Protein AF-J3DIN2-F1 (afdb_monomer_lite)

Structure (mmCIF, N/CA/C/O backbone):
data_AF-J3DIN2-F1
#
_entry.id   AF-J3DIN2-F1
#
loop_
_atom_site.group_PDB
_atom_site.id
_atom_site.type_symbol
_atom_site.label_atom_id
_atom_site.label_alt_id
_atom_site.label_comp_id
_atom_site.label_asym_id
_atom_site.label_entity_id
_atom_site.label_seq_id
_atom_site.pdbx_PDB_ins_code
_atom_site.Cartn_x
_atom_site.Cartn_y
_atom_site.Cartn_z
_atom_site.occupancy
_atom_site.B_iso_or_equiv
_atom_site.auth_seq_id
_atom_site.auth_comp_id
_atom_site.auth_asym_id
_atom_site.auth_atom_id
_atom_site.pdbx_PDB_model_num
ATOM 1 N N . MET A 1 1 ? 1.054 -7.483 14.722 1.00 46.31 1 MET A N 1
ATOM 2 C CA . MET A 1 1 ? 0.258 -7.083 15.898 1.00 46.31 1 MET A CA 1
ATOM 3 C C . MET A 1 1 ? -1.189 -7.007 15.437 1.00 46.31 1 MET A C 1
ATOM 5 O O . MET A 1 1 ? -1.564 -5.994 14.862 1.00 46.31 1 MET A O 1
ATOM 9 N N . PRO A 1 2 ? -1.983 -8.082 15.567 1.00 53.34 2 PRO A N 1
ATOM 10 C CA . PRO A 1 2 ? -3.362 -8.064 15.092 1.00 53.34 2 PRO A CA 1
ATOM 11 C C . PRO A 1 2 ? -4.179 -7.057 15.912 1.00 53.34 2 PRO A C 1
ATOM 13 O O . PRO A 1 2 ? -4.275 -7.197 17.128 1.00 53.34 2 PRO A O 1
ATOM 16 N N . GLY A 1 3 ? -4.761 -6.050 15.258 1.00 61.44 3 GLY A N 1
ATOM 17 C CA . GLY A 1 3 ? -5.685 -5.101 15.896 1.00 61.44 3 GLY A CA 1
ATOM 18 C C . GLY A 1 3 ? -5.103 -3.739 16.287 1.00 61.44 3 GLY A C 1
ATOM 19 O O . GLY A 1 3 ? -5.860 -2.886 16.745 1.00 61.44 3 GLY A O 1
ATOM 20 N N . GLU A 1 4 ? -3.813 -3.487 16.056 1.00 76.94 4 GLU A N 1
ATOM 21 C CA . GLU A 1 4 ? -3.236 -2.144 16.191 1.00 76.94 4 GLU A CA 1
ATOM 22 C C . GLU A 1 4 ? -3.331 -1.380 14.860 1.00 76.94 4 GLU A C 1
ATOM 24 O O . GLU A 1 4 ? -3.169 -1.948 13.780 1.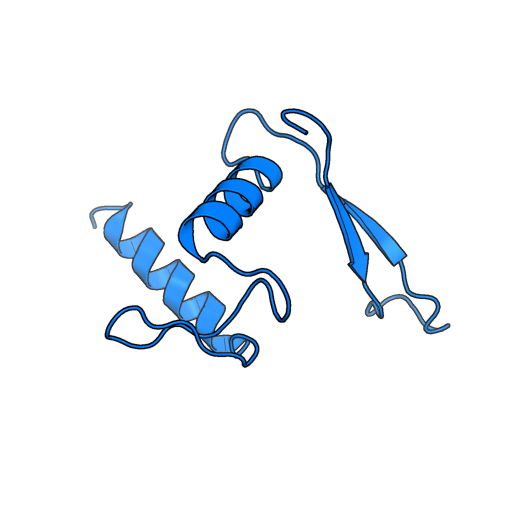00 76.94 4 GLU A O 1
ATOM 29 N N . GLY A 1 5 ? -3.643 -0.081 14.924 1.00 85.44 5 GLY A N 1
ATOM 30 C CA . GLY A 1 5 ? -3.643 0.789 13.745 1.00 85.44 5 GLY A CA 1
ATOM 31 C C . GLY A 1 5 ? -2.244 0.921 13.136 1.00 85.44 5 GLY A C 1
ATOM 32 O O . GLY A 1 5 ? -1.236 0.708 13.806 1.00 85.44 5 GLY A O 1
ATOM 33 N N . LEU A 1 6 ? -2.169 1.307 11.865 1.00 91.25 6 LEU A N 1
ATOM 34 C CA . LEU A 1 6 ? -0.898 1.496 11.165 1.00 91.25 6 LEU A CA 1
ATOM 35 C C . LEU A 1 6 ? -0.533 2.985 11.097 1.00 91.25 6 LEU A C 1
ATOM 37 O O . LEU A 1 6 ? -1.406 3.835 10.971 1.00 91.25 6 LEU A O 1
ATOM 41 N N . SER A 1 7 ? 0.753 3.325 11.174 1.00 93.00 7 SER A N 1
ATOM 42 C CA . SER A 1 7 ? 1.231 4.705 11.023 1.00 93.00 7 SER A CA 1
ATOM 43 C C . SER A 1 7 ? 2.032 4.837 9.732 1.00 93.00 7 SER A C 1
ATOM 45 O O . SER A 1 7 ? 3.020 4.131 9.536 1.00 93.00 7 SER A O 1
ATOM 47 N N . LEU A 1 8 ? 1.598 5.724 8.838 1.00 91.31 8 LEU A N 1
ATOM 48 C CA . LEU A 1 8 ? 2.265 6.020 7.571 1.00 91.31 8 LEU A CA 1
ATOM 49 C C . LEU A 1 8 ? 3.022 7.334 7.677 1.00 91.31 8 LEU A C 1
ATOM 51 O O . LEU A 1 8 ? 2.414 8.361 7.962 1.00 91.31 8 LEU A O 1
ATOM 55 N N . PHE A 1 9 ? 4.311 7.333 7.360 1.00 91.75 9 PHE A N 1
ATOM 56 C CA . PHE A 1 9 ? 5.060 8.573 7.200 1.00 91.75 9 PHE A CA 1
ATOM 57 C C . PHE A 1 9 ? 4.961 9.079 5.756 1.00 91.75 9 PHE A C 1
ATOM 59 O O . PHE A 1 9 ? 5.324 8.381 4.810 1.00 91.75 9 PHE A O 1
ATOM 66 N N . LEU A 1 10 ? 4.477 10.306 5.588 1.00 89.75 10 LEU A N 1
ATOM 67 C CA . LEU A 1 10 ? 4.446 11.025 4.322 1.00 89.75 10 LEU A CA 1
ATOM 68 C C . LEU A 1 10 ? 5.552 12.076 4.343 1.00 89.75 10 LEU A C 1
ATOM 70 O O . LEU A 1 10 ? 5.479 13.032 5.110 1.00 89.75 10 LEU A O 1
ATOM 74 N N . SER A 1 11 ? 6.561 11.918 3.487 1.00 86.88 11 SER A N 1
ATOM 75 C CA . SER A 1 11 ? 7.708 12.836 3.420 1.00 86.88 11 SER A CA 1
ATOM 76 C C . SER A 1 11 ? 7.351 14.229 2.903 1.00 86.88 11 SER A C 1
ATOM 78 O O . SER A 1 11 ? 8.075 15.187 3.145 1.00 86.88 11 SER A O 1
ATOM 80 N N . SER A 1 12 ? 6.241 14.355 2.176 1.00 82.56 12 SER A N 1
ATOM 81 C CA . SER A 1 12 ? 5.725 15.637 1.715 1.00 82.56 12 SER A CA 1
ATOM 82 C C . SER A 1 12 ? 4.211 15.583 1.573 1.00 82.56 12 SER A C 1
ATOM 84 O O . SER A 1 12 ? 3.609 14.530 1.348 1.00 82.56 12 SER A O 1
ATOM 86 N N . SER A 1 13 ? 3.579 16.743 1.696 1.00 80.06 13 SER A N 1
ATOM 87 C CA . SER A 1 13 ? 2.170 16.916 1.363 1.00 80.06 13 SER A CA 1
ATOM 88 C C . SER A 1 13 ? 1.981 18.252 0.658 1.00 80.06 13 SER A C 1
ATOM 90 O O . SER A 1 13 ? 2.766 19.176 0.849 1.00 80.06 13 SER A O 1
ATOM 92 N N . LYS A 1 14 ? 0.917 18.389 -0.139 1.00 78.31 14 LYS A N 1
ATOM 93 C CA . LYS A 1 14 ? 0.617 19.640 -0.860 1.00 78.31 14 LYS A CA 1
ATOM 94 C C . LYS A 1 14 ? 0.472 20.849 0.084 1.00 78.31 14 LYS A C 1
ATOM 96 O O . LYS A 1 14 ? 0.701 21.980 -0.330 1.00 78.31 14 LYS A O 1
ATOM 101 N N . SER A 1 15 ? 0.081 20.612 1.336 1.00 78.88 15 SER A N 1
ATOM 102 C CA . SER A 1 15 ? -0.042 21.626 2.389 1.00 78.88 15 SER A CA 1
ATOM 103 C C . SER A 1 15 ? 1.238 21.843 3.206 1.00 78.88 15 SER A C 1
ATOM 105 O O . SER A 1 15 ? 1.282 22.772 4.008 1.00 78.88 15 SER A O 1
ATOM 107 N N . ASP A 1 16 ? 2.269 21.013 3.034 1.00 81.25 16 ASP A N 1
ATOM 108 C CA . ASP A 1 16 ? 3.515 21.087 3.800 1.00 81.25 16 ASP A CA 1
ATOM 109 C C . ASP A 1 16 ? 4.541 21.977 3.091 1.00 81.25 16 ASP A C 1
ATOM 111 O O . ASP A 1 16 ? 5.387 21.516 2.328 1.00 81.25 16 ASP A O 1
ATOM 115 N N . ARG A 1 17 ? 4.449 23.285 3.353 1.00 76.25 17 ARG A N 1
ATOM 116 C CA . ARG A 1 17 ? 5.393 24.285 2.827 1.00 76.25 17 ARG A CA 1
ATOM 117 C C . ARG A 1 17 ? 6.793 24.180 3.442 1.00 76.25 17 ARG A C 1
ATOM 119 O O . ARG A 1 17 ? 7.721 24.762 2.898 1.00 76.25 17 ARG A O 1
ATOM 126 N N . GLY A 1 18 ? 6.928 23.501 4.583 1.00 83.44 18 GLY A N 1
ATOM 127 C CA . GLY A 1 18 ? 8.187 23.382 5.317 1.00 83.44 18 GLY A CA 1
ATOM 128 C C . GLY A 1 18 ? 8.959 22.096 5.027 1.00 83.44 18 GLY A C 1
ATOM 129 O O . GLY A 1 18 ? 10.048 21.944 5.569 1.00 83.44 18 GLY A O 1
ATOM 130 N N . HIS A 1 19 ? 8.408 21.182 4.217 1.00 79.75 19 HIS A N 1
ATOM 131 C CA . HIS A 1 19 ? 8.969 19.849 3.958 1.00 79.75 19 HIS A CA 1
ATOM 132 C C . HIS A 1 19 ? 9.285 19.053 5.236 1.00 79.75 19 HIS A C 1
ATOM 134 O O . HIS A 1 19 ? 10.235 18.273 5.276 1.00 79.75 19 HIS A O 1
ATOM 140 N N . GLN A 1 20 ? 8.503 19.259 6.296 1.00 85.75 20 GLN A N 1
ATOM 141 C CA . GLN A 1 20 ? 8.710 18.571 7.573 1.00 85.75 20 GLN A CA 1
ATOM 142 C C . GLN A 1 20 ? 8.188 17.128 7.537 1.00 85.75 20 GLN A C 1
ATOM 144 O O . GLN A 1 20 ? 8.572 16.304 8.367 1.00 85.75 20 GLN A O 1
ATOM 149 N N . GLY A 1 21 ? 7.329 16.809 6.567 1.00 89.06 21 GLY A N 1
ATOM 150 C CA . GLY A 1 21 ? 6.634 15.537 6.506 1.00 89.06 21 GLY A CA 1
ATOM 151 C C . GLY A 1 21 ? 5.596 15.396 7.620 1.00 89.06 21 GLY A C 1
ATOM 152 O O . GLY A 1 21 ? 5.448 16.233 8.512 1.00 89.06 21 GLY A O 1
ATOM 153 N N . ARG A 1 22 ? 4.805 14.329 7.549 1.00 90.88 22 ARG A N 1
ATOM 154 C CA . ARG A 1 22 ? 3.736 14.056 8.512 1.00 90.88 22 ARG A CA 1
ATOM 155 C C . ARG A 1 22 ? 3.485 12.564 8.629 1.00 90.88 22 ARG A C 1
ATOM 157 O O . ARG A 1 22 ? 3.354 11.880 7.618 1.00 90.88 22 ARG A O 1
ATOM 164 N N . SER A 1 23 ? 3.257 12.103 9.854 1.00 92.50 23 SER A N 1
ATOM 165 C CA . SER A 1 23 ? 2.671 10.786 10.096 1.00 92.50 23 SER A CA 1
ATOM 166 C C . SER A 1 23 ? 1.140 10.829 10.022 1.00 92.50 23 SER A C 1
ATOM 168 O O . SER A 1 23 ? 0.489 11.743 10.539 1.00 92.50 23 SER A O 1
ATOM 170 N N . VAL A 1 24 ? 0.547 9.842 9.360 1.00 91.31 24 VAL A N 1
ATOM 171 C CA . VAL A 1 24 ? -0.898 9.644 9.231 1.00 91.31 24 VAL A CA 1
ATOM 172 C C . VAL A 1 24 ? -1.253 8.303 9.854 1.00 91.31 24 VAL A C 1
ATOM 174 O O . VAL A 1 24 ? -0.708 7.274 9.464 1.00 91.31 24 VAL A O 1
ATOM 177 N N . SER A 1 25 ? -2.182 8.321 10.808 1.00 92.50 25 SER A N 1
ATOM 178 C CA . SER A 1 25 ? -2.726 7.096 11.391 1.00 92.50 25 SER A CA 1
ATOM 179 C C . SER A 1 25 ? -3.764 6.475 10.456 1.00 92.50 25 SER A C 1
ATOM 181 O O . SER A 1 25 ? -4.628 7.167 9.912 1.00 92.50 25 SER A O 1
ATOM 183 N N . VAL A 1 26 ? -3.665 5.165 10.280 1.00 93.44 26 VAL A N 1
ATOM 184 C CA . VAL A 1 26 ? -4.536 4.313 9.483 1.00 93.44 26 VAL A CA 1
ATOM 185 C C . VAL A 1 26 ? -5.299 3.412 10.455 1.00 93.44 26 VAL A C 1
ATOM 187 O O . VAL A 1 26 ? -4.700 2.525 11.070 1.00 93.44 26 VAL A O 1
ATOM 190 N N . PRO A 1 27 ? -6.611 3.632 10.630 1.00 93.31 27 PRO A N 1
ATOM 191 C CA . PRO A 1 27 ? -7.387 2.896 11.613 1.00 93.31 27 PRO A CA 1
ATOM 192 C C . PRO A 1 27 ? -7.671 1.462 11.157 1.00 93.31 27 PRO A C 1
ATOM 194 O O . PRO A 1 27 ? -7.797 1.171 9.965 1.00 93.31 27 PRO A O 1
ATOM 197 N N . VAL A 1 28 ? -7.853 0.578 12.135 1.00 94.38 28 VAL A N 1
ATOM 198 C CA . VAL A 1 28 ? -8.461 -0.737 11.918 1.00 94.38 28 VAL A CA 1
ATOM 199 C C . VAL A 1 28 ? -9.960 -0.539 11.694 1.00 94.38 28 VAL A C 1
ATOM 201 O O . VAL A 1 28 ? -10.615 0.171 12.455 1.00 94.38 28 VAL A O 1
ATOM 204 N N . LEU A 1 29 ? -10.511 -1.154 10.646 1.00 93.12 29 LEU A N 1
ATOM 205 C CA . LEU A 1 29 ? -11.937 -1.079 10.311 1.00 93.12 29 LEU A CA 1
ATOM 206 C C . LEU A 1 29 ? -12.574 -2.473 10.343 1.00 93.12 29 LEU A C 1
ATOM 208 O O . LEU A 1 29 ? -11.894 -3.478 10.175 1.00 93.12 29 LEU A O 1
ATOM 212 N N . ILE A 1 30 ? -13.898 -2.537 10.500 1.00 91.94 30 ILE A N 1
ATOM 213 C CA . ILE A 1 30 ? -14.653 -3.807 10.473 1.00 91.94 30 ILE A CA 1
ATOM 214 C C . ILE A 1 30 ? -14.842 -4.314 9.033 1.00 91.94 30 ILE A C 1
ATOM 216 O O . ILE A 1 30 ? -14.863 -5.515 8.779 1.00 91.94 30 ILE A O 1
ATOM 220 N N . ARG A 1 31 ? -14.989 -3.400 8.067 1.00 92.25 31 ARG A N 1
ATOM 221 C CA . ARG A 1 31 ? -15.123 -3.710 6.637 1.00 92.25 31 ARG A CA 1
ATOM 222 C C . ARG A 1 31 ? -14.062 -2.961 5.852 1.00 92.25 31 ARG A C 1
ATOM 224 O O . ARG A 1 31 ? -13.776 -1.812 6.174 1.00 92.25 31 ARG A O 1
ATOM 231 N N . LEU A 1 32 ? -13.525 -3.608 4.813 1.00 90.25 32 LEU A N 1
ATOM 232 C CA . LEU A 1 32 ? -12.475 -3.047 3.951 1.00 90.25 32 LEU A CA 1
ATOM 233 C C . LEU A 1 32 ? -11.300 -2.482 4.771 1.00 90.25 32 LEU A C 1
ATOM 235 O O . LEU A 1 32 ? -10.821 -1.380 4.518 1.00 90.25 32 LEU A O 1
ATOM 239 N N . CYS A 1 33 ? -10.873 -3.231 5.792 1.00 93.31 33 CYS A N 1
ATOM 240 C CA . CYS A 1 33 ? -9.835 -2.802 6.717 1.00 93.31 33 CYS A CA 1
ATOM 241 C C . CYS A 1 33 ? -8.497 -2.597 5.992 1.00 93.31 33 CYS A C 1
ATOM 243 O O . CYS A 1 33 ? -7.940 -3.572 5.482 1.00 93.31 33 CYS A O 1
ATOM 245 N N . PRO A 1 34 ? -7.9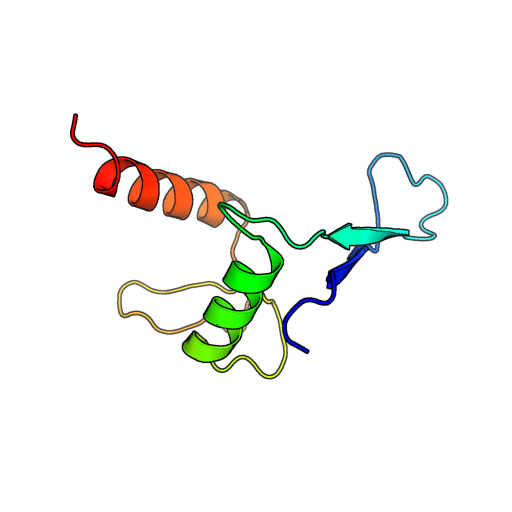47 -1.369 5.961 1.00 93.31 34 PRO A N 1
ATOM 246 C CA . PRO A 1 34 ? -6.688 -1.099 5.275 1.00 93.31 34 PRO A CA 1
ATOM 247 C C . PRO A 1 34 ? -5.504 -1.792 5.957 1.00 93.31 34 PRO A C 1
ATOM 249 O O . PRO A 1 34 ? -4.609 -2.265 5.263 1.00 93.31 34 PRO A O 1
ATOM 252 N N . VAL A 1 35 ? -5.522 -1.905 7.292 1.00 94.31 35 VAL A N 1
ATOM 253 C CA . VAL A 1 35 ? -4.486 -2.616 8.060 1.00 94.31 35 VAL A CA 1
ATOM 254 C C . VAL A 1 35 ? -4.470 -4.094 7.678 1.00 94.31 35 VAL A C 1
ATOM 256 O O . VAL A 1 35 ? -3.438 -4.611 7.266 1.00 94.31 35 VAL A O 1
ATOM 259 N N . GLN A 1 36 ? -5.633 -4.748 7.699 1.00 94.56 36 GLN A N 1
ATOM 260 C CA . GLN A 1 36 ? -5.746 -6.152 7.305 1.00 94.56 36 GLN A CA 1
ATOM 261 C C . GLN A 1 36 ? -5.359 -6.363 5.835 1.00 94.56 36 GLN A C 1
ATOM 263 O O . GLN A 1 36 ? -4.651 -7.312 5.513 1.00 94.56 36 GLN A O 1
ATOM 268 N N . ALA A 1 37 ? -5.802 -5.484 4.929 1.00 93.81 37 ALA A N 1
ATOM 269 C CA . ALA A 1 37 ? -5.446 -5.572 3.515 1.00 93.81 37 ALA A CA 1
ATOM 270 C C . ALA A 1 37 ? -3.927 -5.453 3.301 1.00 93.81 37 ALA A C 1
ATOM 272 O O . ALA A 1 37 ? -3.363 -6.182 2.486 1.00 93.81 37 ALA A O 1
ATOM 273 N N . TYR A 1 38 ? -3.269 -4.571 4.056 1.00 93.50 38 TYR A N 1
ATOM 274 C CA . TYR A 1 38 ? -1.819 -4.414 4.048 1.00 93.50 38 TYR A CA 1
ATOM 275 C C . TYR A 1 38 ? -1.094 -5.659 4.579 1.00 93.50 38 TYR A C 1
ATOM 277 O O . TYR A 1 38 ? -0.176 -6.150 3.925 1.00 93.50 38 TYR A O 1
ATOM 285 N N . GLU A 1 39 ? -1.524 -6.217 5.712 1.00 92.56 39 GLU A N 1
ATOM 286 C CA . GLU A 1 39 ? -0.932 -7.435 6.283 1.00 92.56 39 GLU A CA 1
ATOM 287 C C . GLU A 1 39 ? -1.081 -8.644 5.347 1.00 92.56 39 GLU A C 1
ATOM 289 O O . GLU A 1 39 ? -0.113 -9.369 5.104 1.00 92.56 39 GLU A O 1
ATOM 294 N N . VAL A 1 40 ? -2.270 -8.829 4.763 1.00 94.25 40 VAL A N 1
ATOM 295 C CA . VAL A 1 40 ? -2.523 -9.875 3.759 1.00 94.25 40 VAL A CA 1
ATOM 296 C C . VAL A 1 40 ? -1.613 -9.684 2.548 1.00 94.25 40 VAL A C 1
ATOM 298 O O . VAL A 1 40 ? -1.023 -10.648 2.061 1.00 94.25 40 VAL A O 1
ATOM 301 N N . TRP A 1 41 ? -1.451 -8.446 2.079 1.00 93.19 41 TRP A N 1
ATOM 302 C CA . TRP A 1 41 ? -0.550 -8.150 0.974 1.00 93.19 41 TRP A CA 1
ATOM 303 C C . TRP A 1 41 ? 0.908 -8.484 1.301 1.00 93.19 41 TRP A C 1
ATOM 305 O O . TRP A 1 41 ? 1.562 -9.141 0.493 1.00 93.19 41 TRP A O 1
ATOM 315 N N . LEU A 1 42 ? 1.424 -8.101 2.472 1.00 93.94 42 LEU A N 1
ATOM 316 C CA . LEU A 1 42 ? 2.793 -8.447 2.872 1.00 93.94 42 LEU A CA 1
ATOM 317 C C . LEU A 1 42 ? 2.999 -9.963 2.957 1.00 93.94 42 LEU A C 1
ATOM 319 O O . LEU A 1 42 ? 4.009 -10.472 2.477 1.00 93.94 42 LEU A O 1
ATOM 323 N N . SER A 1 43 ? 2.020 -10.691 3.500 1.00 94.56 43 SER A N 1
ATOM 324 C CA . SER A 1 43 ? 2.076 -12.153 3.587 1.00 94.56 43 SER A CA 1
ATOM 325 C C . SER A 1 43 ? 2.116 -12.824 2.208 1.00 94.56 43 SER A C 1
ATOM 327 O O . SER A 1 43 ? 2.874 -13.772 2.010 1.00 94.56 43 SER A O 1
ATOM 329 N N . LEU A 1 44 ? 1.342 -12.323 1.240 1.00 93.75 44 LEU A N 1
ATOM 330 C CA . LEU A 1 44 ? 1.316 -12.860 -0.125 1.00 93.75 44 LEU A CA 1
ATOM 331 C C . LEU A 1 44 ? 2.547 -12.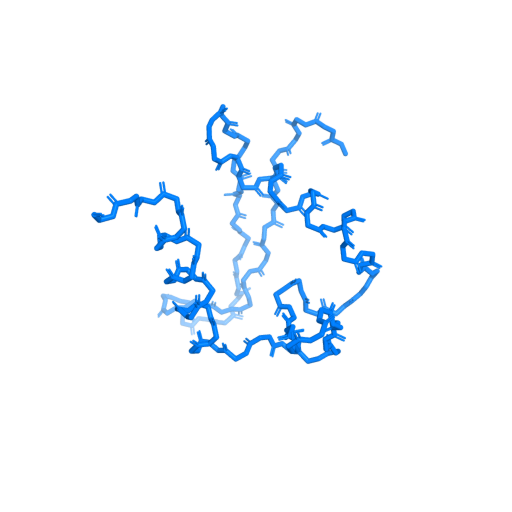462 -0.942 1.00 93.75 44 LEU A C 1
ATOM 333 O O . LEU A 1 44 ? 3.077 -13.271 -1.698 1.00 93.75 44 LEU A O 1
ATOM 337 N N . SER A 1 45 ? 2.982 -11.211 -0.812 1.00 93.00 45 SER A N 1
ATOM 338 C CA . SER A 1 45 ? 4.076 -10.648 -1.606 1.00 93.00 45 SER A CA 1
ATOM 339 C C . SER A 1 45 ? 5.460 -11.018 -1.079 1.00 93.00 45 SER A C 1
ATOM 341 O O . SER A 1 45 ? 6.436 -10.909 -1.818 1.00 93.00 45 SER A O 1
ATOM 343 N N . GLN A 1 46 ? 5.553 -11.443 0.188 1.00 93.12 46 GLN A N 1
ATOM 344 C CA . GLN A 1 46 ? 6.808 -11.763 0.876 1.00 93.12 46 GLN A CA 1
ATOM 345 C C . GLN A 1 46 ? 7.818 -10.602 0.868 1.00 93.12 46 GLN A C 1
ATOM 347 O O . GLN A 1 46 ? 9.019 -10.807 1.057 1.00 93.12 46 GLN A O 1
ATOM 352 N N . LEU A 1 47 ? 7.334 -9.371 0.669 1.00 92.38 47 LEU A N 1
ATOM 353 C CA . LEU A 1 47 ? 8.160 -8.172 0.664 1.00 92.38 47 LEU A CA 1
ATOM 354 C C . LEU A 1 47 ? 8.780 -7.962 2.045 1.00 92.38 47 LEU A C 1
ATOM 356 O O . LEU A 1 47 ? 8.079 -7.761 3.033 1.00 92.38 47 LEU A O 1
ATOM 360 N N . GLN A 1 48 ? 10.110 -7.965 2.086 1.00 91.06 48 GLN A N 1
ATOM 361 C CA . GLN A 1 48 ? 10.885 -7.630 3.285 1.00 91.06 48 GLN A CA 1
ATOM 362 C C . GLN A 1 48 ? 11.369 -6.174 3.267 1.00 91.06 48 GLN A C 1
ATOM 364 O O . GLN A 1 48 ? 11.661 -5.595 4.309 1.00 91.06 48 GLN A O 1
ATOM 369 N N . ALA A 1 49 ? 11.469 -5.579 2.076 1.00 90.69 49 ALA A N 1
ATOM 370 C CA . ALA A 1 49 ? 11.922 -4.212 1.864 1.00 90.69 49 ALA A CA 1
ATOM 371 C C . ALA A 1 49 ? 11.425 -3.684 0.510 1.00 90.69 49 ALA A C 1
ATOM 373 O O . ALA A 1 49 ? 10.986 -4.450 -0.349 1.00 90.69 49 ALA A O 1
ATOM 374 N N . GLY A 1 50 ? 11.549 -2.370 0.309 1.00 92.00 50 GLY A N 1
ATOM 375 C CA . GLY A 1 50 ? 11.203 -1.709 -0.947 1.00 92.00 50 GLY A CA 1
ATOM 376 C C . GLY A 1 50 ? 9.767 -1.171 -0.989 1.00 92.00 50 GLY A C 1
ATOM 377 O O . GLY A 1 50 ? 9.145 -0.953 0.055 1.00 92.00 50 GLY A O 1
ATOM 378 N N . PRO A 1 51 ? 9.243 -0.875 -2.190 1.00 93.38 51 PRO A N 1
ATOM 379 C CA . PRO A 1 51 ? 7.936 -0.255 -2.339 1.00 93.38 51 PRO A CA 1
ATOM 380 C C . PRO A 1 51 ? 6.817 -1.253 -2.031 1.00 93.38 51 PRO A C 1
ATOM 382 O O . PRO A 1 51 ? 6.671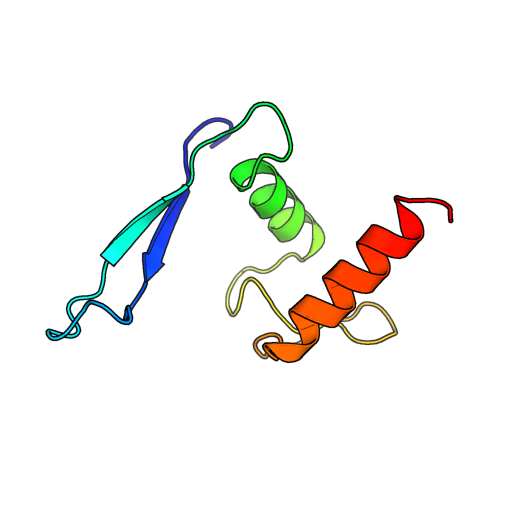 -2.263 -2.709 1.00 93.38 51 PRO A O 1
ATOM 385 N N . VAL A 1 52 ? 5.967 -0.914 -1.057 1.00 92.12 52 VAL A N 1
ATOM 386 C CA . VAL A 1 52 ? 4.758 -1.692 -0.721 1.00 92.12 52 VAL A CA 1
ATOM 387 C C . VAL A 1 52 ? 3.874 -1.885 -1.952 1.00 92.12 52 VAL A C 1
ATOM 389 O O . VAL A 1 52 ? 3.419 -2.988 -2.231 1.00 92.12 52 VAL A O 1
ATOM 392 N N . PHE A 1 53 ? 3.645 -0.810 -2.706 1.00 90.62 53 PHE A N 1
ATOM 393 C CA . PHE A 1 53 ? 2.972 -0.870 -3.996 1.00 90.62 53 PHE A CA 1
ATOM 394 C C . PHE A 1 53 ? 4.027 -1.042 -5.082 1.00 90.62 53 PHE A C 1
ATOM 396 O O . PHE A 1 53 ? 4.470 -0.059 -5.674 1.00 90.62 53 PHE A O 1
ATOM 403 N N . CYS A 1 54 ? 4.458 -2.278 -5.310 1.00 93.19 54 CYS A N 1
ATOM 404 C CA . CYS A 1 54 ? 5.380 -2.625 -6.383 1.00 93.19 54 CYS A CA 1
ATOM 405 C C . CYS A 1 54 ? 4.640 -3.007 -7.675 1.00 93.19 54 CYS A C 1
ATOM 407 O O . CYS A 1 54 ? 3.444 -3.320 -7.680 1.00 93.19 54 CYS A O 1
ATOM 409 N N . GLY A 1 55 ? 5.341 -2.928 -8.807 1.00 91.88 55 GLY A N 1
ATOM 410 C CA . GLY A 1 55 ? 4.809 -3.401 -10.087 1.00 91.88 55 GLY A CA 1
ATOM 411 C C . GLY A 1 55 ? 4.532 -4.908 -10.072 1.00 91.88 55 GLY A C 1
ATOM 412 O O . GLY A 1 55 ? 5.294 -5.659 -9.480 1.00 91.88 55 GLY A O 1
ATOM 413 N N . ILE A 1 56 ? 3.473 -5.353 -10.756 1.00 89.19 56 ILE A N 1
ATOM 414 C CA . ILE A 1 56 ? 3.192 -6.780 -10.979 1.00 89.19 56 ILE A CA 1
ATOM 415 C C . ILE A 1 56 ? 3.101 -7.012 -12.484 1.00 89.19 56 ILE A C 1
ATOM 417 O O . ILE A 1 56 ? 2.335 -6.324 -13.174 1.00 89.19 56 ILE A O 1
ATOM 421 N N . ASP A 1 57 ? 3.889 -7.950 -13.001 1.00 88.94 57 ASP A N 1
ATOM 422 C CA . ASP A 1 57 ? 3.845 -8.310 -14.416 1.00 88.94 57 ASP A CA 1
ATOM 423 C C . ASP A 1 57 ? 2.634 -9.208 -14.752 1.00 88.94 57 ASP A C 1
ATOM 425 O O . ASP A 1 57 ? 1.785 -9.519 -13.914 1.00 88.94 57 ASP A O 1
ATOM 429 N N . ARG A 1 58 ? 2.503 -9.614 -16.021 1.00 85.81 58 ARG A N 1
ATOM 430 C CA . ARG A 1 58 ? 1.374 -10.453 -16.466 1.00 85.81 58 ARG A CA 1
ATOM 431 C C . ARG A 1 58 ? 1.434 -11.904 -15.972 1.00 85.81 58 ARG A C 1
ATOM 433 O O . ARG A 1 58 ? 0.442 -12.610 -16.127 1.00 85.81 58 ARG A O 1
ATOM 440 N N . TRP A 1 59 ? 2.569 -12.337 -15.435 1.00 89.69 59 TRP A N 1
ATOM 441 C CA . TRP A 1 59 ? 2.797 -13.684 -14.913 1.00 89.69 59 TRP A CA 1
ATOM 442 C C . TRP A 1 59 ? 2.714 -13.743 -13.385 1.00 89.69 59 TRP A C 1
ATOM 444 O O . TRP A 1 59 ? 2.724 -14.833 -12.825 1.00 89.69 59 TRP A O 1
ATOM 454 N N . GLY A 1 60 ? 2.566 -12.594 -12.722 1.00 86.56 60 GLY A N 1
ATOM 455 C CA . GLY A 1 60 ? 2.446 -12.499 -11.270 1.00 86.56 60 GLY A CA 1
ATOM 456 C C . GLY A 1 60 ? 3.770 -12.241 -10.555 1.00 86.56 60 GLY A C 1
ATOM 457 O O . GLY A 1 60 ? 3.793 -12.291 -9.328 1.00 86.56 60 GLY A O 1
ATOM 458 N N . ASN A 1 61 ? 4.851 -11.934 -11.278 1.00 91.25 61 ASN A N 1
ATOM 459 C CA . ASN A 1 61 ? 6.113 -11.575 -10.638 1.00 91.25 61 ASN A CA 1
ATOM 460 C C . ASN A 1 61 ? 6.066 -10.131 -10.138 1.00 91.25 61 ASN A C 1
ATOM 462 O O . ASN A 1 61 ? 5.551 -9.235 -10.820 1.00 91.25 61 ASN A O 1
ATOM 466 N N . LEU A 1 62 ? 6.644 -9.916 -8.958 1.00 92.75 62 LEU A N 1
ATOM 467 C CA . LEU A 1 62 ? 6.783 -8.599 -8.353 1.00 92.75 62 LEU A CA 1
ATOM 468 C C . LEU A 1 62 ? 8.035 -7.898 -8.878 1.00 92.75 62 LEU A C 1
ATOM 470 O O . LEU A 1 62 ? 9.110 -8.489 -8.962 1.00 92.75 62 LEU A O 1
ATOM 474 N N . SER A 1 63 ? 7.890 -6.619 -9.201 1.00 91.69 63 SER A N 1
ATOM 475 C CA . SER A 1 63 ? 9.001 -5.730 -9.517 1.00 91.69 63 SER A CA 1
ATOM 476 C C . SER A 1 63 ? 9.676 -5.239 -8.237 1.00 91.69 63 SER A C 1
ATOM 478 O O . SER A 1 63 ? 9.038 -5.096 -7.195 1.00 91.69 63 SER A O 1
ATOM 480 N N . THR A 1 64 ? 10.960 -4.909 -8.329 1.00 91.44 64 THR A N 1
ATOM 481 C CA . THR A 1 64 ? 11.677 -4.160 -7.288 1.00 91.44 64 THR A CA 1
ATOM 482 C C . THR A 1 64 ? 11.350 -2.663 -7.324 1.00 91.44 64 THR A C 1
ATOM 484 O O . THR A 1 64 ? 11.630 -1.941 -6.367 1.00 91.44 64 THR A O 1
ATOM 487 N N . GLU A 1 65 ? 10.734 -2.193 -8.409 1.00 92.75 65 GLU A N 1
ATOM 488 C CA . GLU A 1 65 ? 10.353 -0.799 -8.610 1.00 92.75 65 GLU A CA 1
ATOM 489 C C . GLU A 1 65 ? 8.930 -0.501 -8.131 1.00 92.75 65 GLU A C 1
ATOM 491 O O . GLU A 1 65 ? 8.033 -1.355 -8.116 1.00 92.75 65 GLU A O 1
ATOM 496 N N . VAL A 1 66 ? 8.713 0.768 -7.778 1.00 92.88 66 VAL A N 1
ATOM 497 C CA . VAL A 1 66 ? 7.399 1.272 -7.385 1.00 92.88 66 VAL A CA 1
ATOM 498 C C . VAL A 1 66 ? 6.411 1.147 -8.543 1.00 92.88 66 VAL A C 1
ATOM 500 O O . VAL A 1 66 ? 6.727 1.398 -9.707 1.00 92.88 66 VAL A O 1
ATOM 503 N N . LEU A 1 67 ? 5.175 0.779 -8.221 1.00 93.12 67 LEU A N 1
ATOM 504 C CA . LEU A 1 67 ? 4.080 0.769 -9.171 1.00 93.12 67 LEU A CA 1
ATOM 505 C C . LEU A 1 67 ? 3.889 2.180 -9.731 1.00 93.12 67 LEU A C 1
ATOM 507 O O . LEU A 1 67 ? 3.623 3.131 -8.995 1.00 93.12 67 LEU A O 1
ATOM 511 N N . HIS A 1 68 ? 3.953 2.303 -11.056 1.00 90.56 68 HIS A N 1
ATOM 512 C CA . HIS A 1 68 ? 3.645 3.559 -11.726 1.00 90.56 68 HIS A CA 1
ATOM 513 C C . HIS A 1 68 ? 2.238 4.049 -11.311 1.00 90.56 68 HIS A C 1
ATOM 515 O O . HIS A 1 68 ? 1.304 3.243 -11.347 1.00 90.56 68 HIS A O 1
ATOM 521 N N . PRO A 1 69 ? 2.013 5.345 -11.008 1.00 87.00 69 PRO A N 1
ATOM 522 C CA . PRO A 1 69 ? 0.710 5.856 -10.558 1.00 87.00 69 PRO A CA 1
ATOM 523 C C . PRO A 1 69 ? -0.485 5.453 -11.445 1.00 87.00 69 PRO A C 1
ATOM 525 O O . PRO A 1 69 ? -1.507 4.981 -10.951 1.00 87.00 69 PRO A O 1
ATOM 528 N N . TYR A 1 70 ? -0.343 5.522 -12.776 1.00 87.38 70 TYR A N 1
ATOM 529 C CA . TYR A 1 70 ? -1.358 5.021 -13.727 1.00 87.38 70 TYR A CA 1
ATOM 530 C C . TYR A 1 70 ? -1.683 3.517 -13.598 1.00 87.38 70 TYR A C 1
ATOM 532 O O . TYR A 1 70 ? -2.756 3.069 -14.013 1.00 87.38 70 TYR A O 1
ATOM 540 N N . GLY A 1 71 ? -0.779 2.723 -13.024 1.00 88.06 71 GLY A N 1
ATOM 541 C CA . GLY A 1 71 ? -0.972 1.309 -12.716 1.00 88.06 71 GLY A CA 1
ATOM 542 C C . GLY A 1 71 ? -2.075 1.068 -11.689 1.00 88.06 71 GLY A C 1
ATOM 543 O O . GLY A 1 71 ? -2.869 0.146 -11.882 1.00 88.06 71 GLY A O 1
ATOM 544 N N . VAL A 1 72 ? -2.203 1.939 -10.682 1.00 89.69 72 VAL A N 1
ATOM 545 C CA . VAL A 1 72 ? -3.245 1.850 -9.643 1.00 89.69 72 VAL A CA 1
ATOM 546 C C . VAL A 1 72 ? -4.636 1.843 -10.276 1.00 89.69 72 VAL A C 1
ATOM 548 O O . VAL A 1 72 ? -5.445 0.955 -10.016 1.00 89.69 72 VAL A O 1
ATOM 551 N N . ALA A 1 73 ? -4.891 2.776 -11.196 1.00 89.62 73 ALA A N 1
ATOM 552 C CA . ALA A 1 73 ? -6.180 2.889 -11.870 1.00 89.62 73 ALA A CA 1
ATOM 553 C C . ALA A 1 73 ? -6.532 1.625 -12.677 1.00 89.62 73 ALA A C 1
ATOM 555 O O . ALA A 1 73 ? -7.691 1.221 -12.745 1.00 89.62 73 ALA A O 1
ATOM 556 N N . ARG A 1 74 ? -5.533 0.964 -13.273 1.00 88.88 74 ARG A N 1
ATOM 557 C CA . ARG A 1 74 ? -5.720 -0.297 -14.006 1.00 88.88 74 ARG A CA 1
ATOM 558 C C . ARG A 1 74 ? -6.033 -1.469 -13.073 1.00 88.88 74 ARG A C 1
ATOM 560 O O . ARG A 1 74 ? -6.884 -2.282 -13.428 1.00 88.88 74 ARG A O 1
ATOM 567 N N . VAL A 1 75 ? -5.380 -1.553 -11.912 1.00 88.75 75 VAL A N 1
ATOM 568 C CA . VAL A 1 75 ? -5.681 -2.573 -10.892 1.00 88.75 75 VAL A CA 1
ATOM 569 C C . VAL A 1 75 ? -7.109 -2.400 -10.381 1.00 88.75 75 VAL A C 1
ATOM 571 O O . VAL A 1 75 ? -7.886 -3.352 -10.425 1.00 88.75 75 VAL A O 1
ATOM 574 N N . LEU A 1 76 ? -7.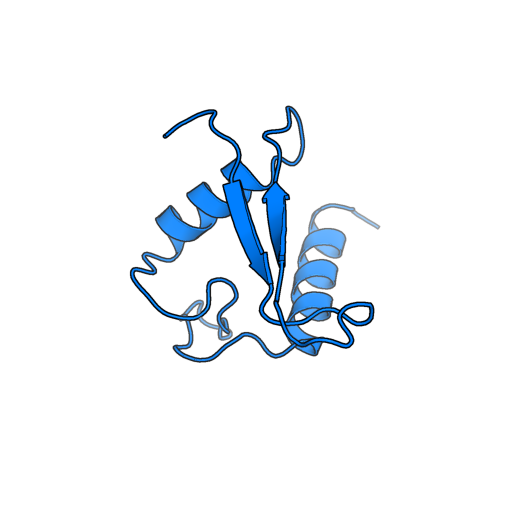484 -1.174 -10.003 1.00 89.69 76 LEU A N 1
ATOM 575 C CA . LEU A 1 76 ? -8.830 -0.863 -9.521 1.00 89.69 76 LEU A CA 1
ATOM 576 C C . LEU A 1 76 ? -9.902 -1.194 -10.562 1.00 89.69 76 LEU A C 1
ATOM 578 O O . LEU A 1 76 ? -10.865 -1.878 -10.233 1.00 89.69 76 LEU A O 1
ATOM 582 N N . ARG A 1 77 ? -9.711 -0.796 -11.829 1.00 90.44 77 ARG A N 1
ATOM 583 C CA . ARG A 1 77 ? -10.642 -1.155 -12.913 1.00 90.44 77 ARG A CA 1
ATOM 584 C C . ARG A 1 77 ? -10.835 -2.666 -13.019 1.00 90.44 77 ARG A C 1
ATOM 586 O O . ARG A 1 77 ? -11.966 -3.128 -13.018 1.00 90.44 77 ARG A O 1
ATOM 593 N N . ARG A 1 78 ? -9.747 -3.444 -13.051 1.00 88.56 78 ARG A N 1
ATOM 594 C CA . ARG A 1 78 ? -9.827 -4.914 -13.136 1.00 88.56 78 ARG A CA 1
ATOM 595 C C . ARG A 1 78 ? -10.551 -5.533 -11.941 1.00 88.56 78 ARG A C 1
ATOM 597 O O . ARG A 1 78 ? -11.327 -6.463 -12.138 1.00 88.56 78 ARG A O 1
ATOM 604 N N . ALA A 1 79 ? -10.290 -5.048 -10.729 1.00 89.12 79 ALA A N 1
ATOM 605 C CA . ALA A 1 79 ? -10.948 -5.542 -9.524 1.00 89.12 79 ALA A CA 1
ATOM 606 C C . ALA A 1 79 ? -12.454 -5.240 -9.545 1.00 89.12 79 ALA A C 1
ATOM 608 O O . ALA A 1 79 ? -13.262 -6.137 -9.317 1.00 89.12 79 ALA A O 1
ATOM 609 N N . LEU A 1 80 ? -12.827 -4.007 -9.896 1.00 90.75 80 LEU A N 1
ATOM 610 C CA . LEU A 1 80 ? -14.223 -3.571 -9.939 1.00 90.75 80 LEU A CA 1
ATOM 611 C C . LEU A 1 80 ? -15.020 -4.277 -11.043 1.00 90.75 80 LEU A C 1
ATOM 613 O O . LEU A 1 80 ? -16.119 -4.744 -10.769 1.00 90.75 80 LEU A O 1
ATOM 617 N N . THR A 1 81 ? -14.459 -4.448 -12.245 1.00 92.38 81 THR A N 1
ATOM 618 C CA . THR A 1 81 ? -15.118 -5.198 -13.334 1.00 92.38 81 THR A CA 1
ATOM 619 C C . THR A 1 81 ? -15.354 -6.670 -12.982 1.00 92.38 81 THR A C 1
ATOM 621 O O . THR A 1 81 ? -16.289 -7.275 -13.484 1.00 92.38 81 THR A O 1
ATOM 624 N N . ARG A 1 82 ? -14.513 -7.274 -12.133 1.00 86.69 82 ARG A N 1
ATOM 625 C CA . ARG A 1 82 ? -14.708 -8.659 -11.670 1.00 86.69 82 ARG A CA 1
ATOM 626 C C . ARG A 1 82 ? -15.723 -8.766 -10.536 1.00 86.69 82 ARG A C 1
ATOM 628 O O . ARG A 1 82 ? -16.427 -9.763 -10.453 1.00 86.69 82 ARG A O 1
ATOM 635 N N . ALA A 1 83 ? -15.738 -7.783 -9.638 1.00 82.19 83 ALA A N 1
ATOM 636 C CA . ALA A 1 83 ? -16.591 -7.788 -8.454 1.00 82.19 83 ALA A CA 1
ATOM 637 C C . ALA A 1 83 ? -18.035 -7.361 -8.754 1.00 82.19 83 ALA A C 1
ATOM 639 O 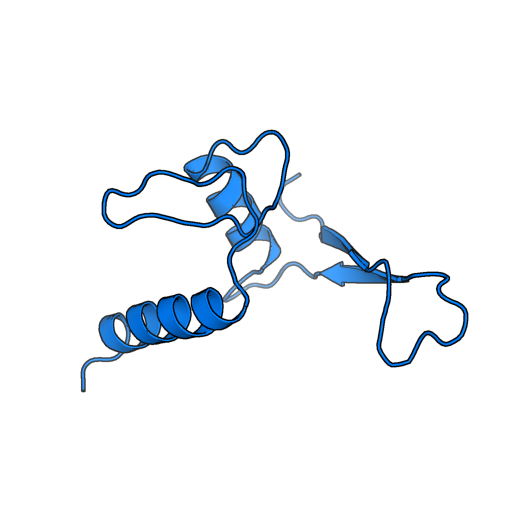O . ALA A 1 83 ? -18.943 -7.743 -8.021 1.00 82.19 83 ALA A O 1
ATOM 640 N N . TRP A 1 84 ? -18.241 -6.573 -9.810 1.00 70.44 84 TRP A N 1
ATOM 641 C CA . TRP A 1 84 ? -19.553 -6.104 -10.231 1.00 70.44 84 TRP A CA 1
ATOM 642 C C . TRP A 1 84 ? -19.900 -6.696 -11.602 1.00 70.44 84 TRP A C 1
ATOM 644 O O . TRP A 1 84 ? -19.314 -6.258 -12.597 1.00 70.44 84 TRP A O 1
ATOM 654 N N . PRO A 1 85 ? -20.812 -7.684 -11.691 1.00 61.81 85 PRO A N 1
ATOM 655 C CA . PRO A 1 85 ? -21.342 -8.095 -12.981 1.00 61.81 85 PRO A CA 1
ATOM 656 C C . PRO A 1 85 ? -22.129 -6.912 -13.557 1.00 61.81 85 PRO A C 1
ATOM 658 O O . PRO A 1 85 ? -23.079 -6.428 -12.940 1.00 61.81 85 PRO A O 1
ATOM 661 N N . VAL A 1 86 ? -21.669 -6.399 -14.698 1.00 59.12 86 VAL A N 1
ATOM 662 C CA . VAL A 1 86 ? -22.524 -5.624 -15.609 1.00 59.12 86 VAL A CA 1
ATOM 663 C C . VAL A 1 86 ? -23.597 -6.525 -16.195 1.00 59.12 86 VAL A C 1
ATOM 665 O O . VAL A 1 86 ? -23.280 -7.709 -16.454 1.00 59.12 86 VAL A O 1
#

Foldseek 3Di:
DPQDWDKDWAQDDPPCPPSPTDIDTQHADPPPGPVVVLVVQCVVLVDPDAESQFDADPVGDTDSDHDDPVNVVVVVVVVCCVVDPD

Sequence (86 aa):
MPGEGLSLFLSSSKSDRGHQGRSVSVPVLIRLCPVQAYEVWLSLSQLQAGPVFCGIDRWGNLSTEVLHPYGVARVLRRALTRAWPV

Radius of gyration: 15.41 Å; chains: 1; bounding box: 34×38×33 Å

pLDDT: mean 87.61, std 9.18, range [46.31, 94.56]

Secondary structure (DSSP, 8-state):
-TTPPEEEEES--TT-TT---EEEEE---SSS-HHHHHHHHHHHH--SSS-SSEEE-TTSPEEEEEPPHHHHHHHHHHHHHHHS--